Protein AF-F8UHN0-F1 (afdb_monomer_lite)

Sequence (92 aa):
KAIARGLIPDSVIDRPKGYFPVPAFKYPQGVFLDFMRGVLDSEACRQRGLFRREMVEKLLAAPMDHTTRLQGAKVWHLALLEYWLQRHVDSL

Radius of gyration: 18.68 Å; chains: 1; bounding box: 34×31×51 Å

Foldseek 3Di:
DVVCPPVDDVCVVPPPDDDDDPCCQLPPDDPSLVLLVCLCVDPQNVVVPPDDVVVLVVCSVCQNVAADPVNTGPSVVVSVVSVCCVVPVVVD

Structure (mmCIF, N/CA/C/O backbone):
data_AF-F8UHN0-F1
#
_entry.id   AF-F8UHN0-F1
#
loop_
_atom_site.group_PDB
_atom_site.id
_atom_site.type_symbol
_atom_site.label_atom_id
_atom_site.label_alt_id
_atom_site.label_comp_id
_atom_site.label_asym_id
_atom_site.label_entity_id
_atom_site.label_seq_id
_atom_site.pdbx_PDB_ins_code
_atom_site.Cartn_x
_atom_site.Cartn_y
_atom_site.Cartn_z
_atom_site.occupancy
_atom_site.B_iso_or_equiv
_atom_site.auth_seq_id
_atom_site.auth_comp_id
_atom_site.auth_asym_id
_atom_site.auth_atom_id
_atom_site.pdbx_PDB_model_num
ATOM 1 N N . LYS A 1 1 ? 6.917 2.876 -33.365 1.00 78.62 1 LYS A N 1
ATOM 2 C CA . LYS A 1 1 ? 8.329 2.995 -32.920 1.00 78.62 1 LYS A CA 1
ATOM 3 C C . LYS A 1 1 ? 9.254 3.648 -33.966 1.00 78.62 1 LYS A C 1
ATOM 5 O O . LYS A 1 1 ? 10.258 4.207 -33.558 1.00 78.62 1 LYS A O 1
ATOM 10 N N . ALA A 1 2 ? 8.916 3.654 -35.267 1.00 88.75 2 ALA A N 1
ATOM 11 C CA . ALA A 1 2 ? 9.771 4.193 -36.340 1.00 88.75 2 ALA A CA 1
ATOM 12 C C . ALA A 1 2 ? 10.184 5.674 -36.183 1.00 88.75 2 ALA A C 1
ATOM 14 O O . ALA A 1 2 ? 11.329 6.001 -36.450 1.00 88.75 2 ALA A O 1
ATOM 15 N N . ILE A 1 3 ? 9.298 6.537 -35.672 1.00 93.88 3 ILE A N 1
ATOM 16 C CA . ILE A 1 3 ? 9.572 7.977 -35.467 1.00 93.88 3 ILE A CA 1
ATOM 17 C C . ILE A 1 3 ? 10.734 8.232 -34.482 1.00 93.88 3 ILE A C 1
ATOM 19 O O . ILE A 1 3 ? 11.363 9.279 -34.537 1.00 93.88 3 ILE A O 1
ATOM 23 N N . 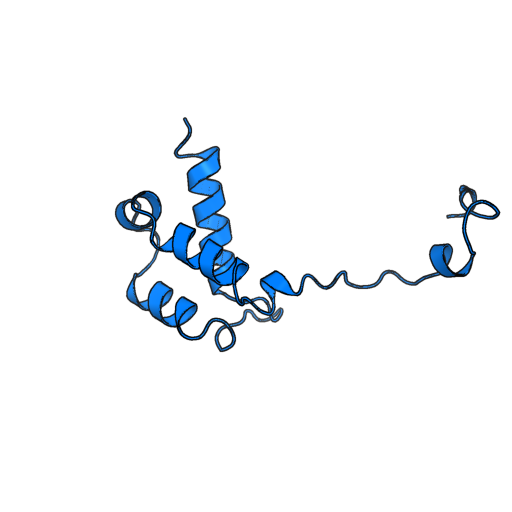ALA A 1 4 ? 11.048 7.283 -33.591 1.00 93.88 4 ALA A N 1
ATOM 24 C CA . ALA A 1 4 ? 12.131 7.431 -32.614 1.00 93.88 4 ALA A CA 1
ATOM 25 C C . ALA A 1 4 ? 13.524 7.069 -33.170 1.00 93.88 4 ALA A C 1
ATOM 27 O O . ALA A 1 4 ? 14.530 7.328 -32.506 1.00 93.88 4 ALA A 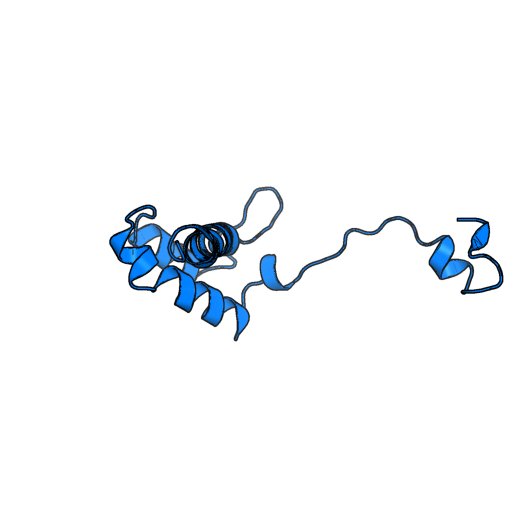O 1
ATOM 28 N N . ARG A 1 5 ? 13.598 6.449 -34.359 1.00 96.06 5 ARG A N 1
ATOM 29 C CA . ARG A 1 5 ? 14.864 6.033 -34.984 1.00 96.06 5 ARG A CA 1
ATOM 30 C C . ARG A 1 5 ? 15.706 7.262 -35.324 1.00 96.06 5 ARG A C 1
ATOM 32 O O . ARG A 1 5 ? 15.180 8.251 -35.822 1.00 96.06 5 ARG A O 1
ATOM 39 N N . GLY A 1 6 ? 17.005 7.198 -35.038 1.00 93.62 6 GLY A N 1
ATOM 40 C CA . GLY A 1 6 ? 17.928 8.324 -35.223 1.00 93.62 6 GLY A CA 1
ATOM 41 C C . GLY A 1 6 ? 17.871 9.398 -34.126 1.00 93.62 6 GLY A C 1
ATOM 42 O O . GLY A 1 6 ? 18.717 10.285 -34.130 1.00 93.62 6 GLY A O 1
ATOM 43 N N . LEU A 1 7 ? 16.931 9.308 -33.172 1.00 96.75 7 LEU A N 1
ATOM 44 C CA . LEU A 1 7 ? 16.854 10.202 -32.003 1.00 96.75 7 LEU A CA 1
ATOM 45 C C . LEU A 1 7 ? 17.402 9.550 -30.725 1.00 96.75 7 LEU A C 1
ATOM 47 O O . LEU A 1 7 ? 18.008 10.222 -29.897 1.00 96.75 7 LEU A O 1
ATOM 51 N N . ILE A 1 8 ? 17.189 8.242 -30.558 1.00 95.88 8 ILE A N 1
ATOM 52 C CA . ILE A 1 8 ? 17.715 7.437 -29.445 1.00 95.88 8 ILE A CA 1
ATOM 53 C C . ILE A 1 8 ? 18.277 6.109 -29.975 1.00 95.88 8 ILE A C 1
ATOM 55 O O . ILE A 1 8 ? 17.901 5.699 -31.076 1.00 95.88 8 ILE A O 1
ATOM 59 N N . PRO A 1 9 ? 19.143 5.408 -29.216 1.00 96.88 9 PRO A N 1
ATOM 60 C CA . PRO A 1 9 ? 19.692 4.129 -29.649 1.00 96.88 9 PRO A CA 1
ATOM 61 C C . PRO A 1 9 ? 18.608 3.102 -29.977 1.00 96.88 9 PRO A C 1
ATOM 63 O O . PRO A 1 9 ? 17.652 2.911 -29.220 1.00 96.88 9 PRO A O 1
ATOM 66 N N . ASP A 1 10 ? 18.813 2.376 -31.073 1.00 95.50 10 ASP A N 1
ATOM 67 C CA . ASP A 1 10 ? 17.884 1.356 -31.555 1.00 95.50 10 ASP A CA 1
ATOM 68 C C . ASP A 1 10 ? 17.608 0.262 -30.521 1.00 95.50 10 ASP A C 1
ATOM 70 O O . ASP A 1 10 ? 16.479 -0.203 -30.399 1.00 95.50 10 ASP A O 1
ATOM 74 N N . SER A 1 11 ? 18.592 -0.060 -29.680 1.00 94.62 11 SER A N 1
ATOM 75 C CA . SER A 1 11 ? 18.441 -1.001 -28.567 1.00 94.62 11 SER A CA 1
ATOM 76 C C . SER A 1 11 ? 17.394 -0.570 -27.531 1.00 94.62 11 SER A C 1
ATOM 78 O O . SER A 1 11 ? 16.745 -1.426 -26.931 1.00 94.62 11 SER A O 1
ATOM 80 N N . VAL A 1 12 ? 17.178 0.736 -27.332 1.00 92.50 12 VAL A N 1
ATOM 81 C CA . VAL A 1 12 ? 16.122 1.263 -26.448 1.00 92.50 12 VAL A CA 1
ATOM 82 C C . VAL A 1 12 ? 14.754 1.110 -27.107 1.00 92.50 12 VAL A C 1
ATOM 84 O O . VAL A 1 12 ? 13.777 0.756 -26.445 1.00 92.50 12 VAL A O 1
ATOM 87 N N . ILE A 1 13 ? 14.686 1.335 -28.421 1.00 93.88 13 ILE A N 1
ATOM 88 C CA . ILE A 1 13 ? 13.465 1.196 -29.217 1.00 93.88 13 ILE A CA 1
ATOM 89 C C . ILE A 1 13 ? 13.063 -0.278 -29.292 1.00 93.88 13 ILE A C 1
ATOM 91 O O . ILE A 1 13 ? 11.898 -0.602 -29.075 1.00 93.88 13 ILE A O 1
ATOM 95 N N . ASP A 1 14 ? 14.006 -1.180 -29.532 1.00 94.56 14 ASP A N 1
ATOM 96 C CA . ASP A 1 14 ? 13.751 -2.605 -29.751 1.00 94.56 14 ASP A CA 1
ATOM 97 C C . ASP A 1 14 ? 13.709 -3.429 -28.470 1.00 94.56 14 ASP A C 1
ATOM 99 O O . ASP A 1 14 ? 13.319 -4.597 -28.508 1.00 94.56 14 ASP A O 1
ATOM 103 N N . ARG A 1 15 ? 14.013 -2.817 -27.318 1.00 93.62 15 ARG A N 1
ATOM 104 C CA . ARG A 1 15 ? 13.866 -3.472 -26.021 1.00 93.62 15 ARG A CA 1
ATOM 105 C C . ARG A 1 15 ? 12.452 -4.071 -25.907 1.00 93.62 15 ARG A C 1
ATOM 107 O O . ARG A 1 15 ? 11.458 -3.337 -26.044 1.00 93.62 15 ARG A O 1
ATOM 114 N N . PRO A 1 16 ? 12.325 -5.389 -25.659 1.00 89.62 16 PRO A N 1
ATOM 115 C CA . PRO A 1 16 ? 11.028 -6.013 -25.446 1.00 89.62 16 PRO A CA 1
ATOM 116 C C . PRO A 1 16 ? 10.356 -5.385 -24.225 1.00 89.62 16 PRO A C 1
ATOM 118 O O . PRO A 1 16 ? 11.028 -4.902 -23.309 1.00 89.62 16 PRO A O 1
ATOM 121 N N . LYS A 1 17 ? 9.018 -5.370 -24.207 1.00 83.38 17 LYS A N 1
ATOM 122 C CA . LYS A 1 17 ? 8.272 -4.865 -23.050 1.00 83.38 17 LYS A CA 1
ATOM 123 C C . LYS A 1 17 ? 8.651 -5.700 -21.828 1.00 83.38 17 LYS A C 1
ATOM 125 O O . LYS A 1 17 ? 8.257 -6.855 -21.715 1.00 83.38 17 LYS A O 1
ATOM 130 N N . GLY A 1 18 ? 9.444 -5.109 -20.943 1.00 78.12 18 GLY A N 1
ATOM 131 C CA . GLY A 1 18 ? 9.782 -5.691 -19.656 1.00 78.12 18 GLY A CA 1
ATOM 132 C C . GLY A 1 18 ? 8.722 -5.339 -18.624 1.00 78.12 18 GLY A C 1
ATOM 133 O O . GLY A 1 18 ? 8.140 -4.254 -18.667 1.00 78.12 18 GLY A O 1
ATOM 134 N N . TYR A 1 19 ? 8.502 -6.243 -17.673 1.00 73.31 19 TYR A N 1
ATOM 135 C CA . TYR A 1 19 ? 7.844 -5.883 -16.423 1.00 73.31 19 TYR A CA 1
ATOM 136 C C . TYR A 1 19 ? 8.651 -4.770 -15.743 1.00 73.31 19 TYR A C 1
ATOM 138 O O . TYR A 1 19 ? 9.882 -4.813 -15.736 1.00 73.31 19 TYR A O 1
ATOM 146 N N . PHE A 1 20 ? 7.966 -3.767 -15.198 1.00 75.06 20 PHE A N 1
ATOM 147 C CA . PHE A 1 20 ? 8.602 -2.728 -14.399 1.00 75.06 20 PHE A CA 1
ATOM 148 C C . PHE A 1 20 ? 8.603 -3.206 -12.943 1.00 75.06 20 PHE A C 1
ATOM 150 O O . PHE A 1 20 ? 7.542 -3.190 -12.312 1.00 75.06 20 PHE A O 1
ATOM 157 N N . PRO A 1 21 ? 9.735 -3.704 -12.405 1.00 71.44 21 PRO A N 1
ATOM 158 C CA . PRO A 1 21 ? 9.773 -4.091 -11.010 1.00 71.44 21 PRO A CA 1
ATOM 159 C C . PRO A 1 21 ? 9.550 -2.842 -10.172 1.00 71.44 21 PRO A C 1
ATOM 161 O O . PRO A 1 21 ? 10.215 -1.828 -10.371 1.00 71.44 21 PRO A O 1
ATOM 164 N N . VAL A 1 22 ? 8.622 -2.928 -9.225 1.00 78.25 22 VAL A N 1
ATOM 165 C CA . VAL A 1 22 ? 8.470 -1.914 -8.184 1.00 78.25 22 VAL A CA 1
ATOM 166 C C . VAL A 1 22 ? 8.886 -2.563 -6.867 1.00 78.25 22 VAL A C 1
ATOM 168 O O . VAL A 1 22 ? 8.039 -3.134 -6.172 1.00 78.25 22 VAL A O 1
ATOM 171 N N . PRO A 1 23 ? 10.198 -2.564 -6.540 1.00 78.12 23 PRO A N 1
ATOM 172 C CA . PRO A 1 23 ? 10.729 -3.340 -5.425 1.00 78.12 23 PRO A CA 1
ATOM 173 C C . PRO A 1 23 ? 10.056 -2.992 -4.105 1.00 78.12 23 PRO A C 1
ATOM 175 O O . PRO A 1 23 ? 9.792 -3.889 -3.323 1.00 78.12 23 PRO A O 1
ATOM 178 N N . ALA A 1 24 ? 9.685 -1.728 -3.904 1.00 78.38 24 ALA A N 1
ATOM 179 C CA . ALA A 1 24 ? 9.051 -1.249 -2.681 1.00 78.38 24 ALA A CA 1
ATOM 180 C C . ALA A 1 24 ? 7.748 -2.000 -2.317 1.00 78.38 24 ALA A C 1
ATOM 182 O O . ALA A 1 24 ? 7.475 -2.219 -1.140 1.00 78.38 24 ALA A O 1
ATOM 183 N N . PHE A 1 25 ? 6.958 -2.445 -3.303 1.00 76.25 25 PHE A N 1
ATOM 184 C CA . PHE A 1 25 ? 5.697 -3.171 -3.056 1.00 76.25 25 PHE A CA 1
ATOM 185 C C . PHE A 1 25 ? 5.904 -4.675 -2.865 1.00 76.25 25 PHE A C 1
ATOM 187 O O . PHE A 1 25 ? 5.079 -5.360 -2.257 1.00 76.25 25 PHE A O 1
ATOM 194 N N . LYS A 1 26 ? 6.986 -5.200 -3.443 1.00 81.38 26 LYS A N 1
ATOM 195 C CA . LYS A 1 26 ? 7.351 -6.613 -3.356 1.00 81.38 26 LYS A CA 1
ATOM 196 C C . LYS A 1 26 ? 8.184 -6.903 -2.109 1.00 81.38 26 LYS A C 1
ATOM 198 O O . LYS A 1 26 ? 8.046 -7.974 -1.535 1.00 81.38 26 LYS A O 1
ATOM 203 N N . TYR A 1 27 ? 8.985 -5.927 -1.693 1.00 86.19 27 TYR A N 1
ATOM 204 C CA . TYR A 1 27 ? 9.924 -5.981 -0.583 1.00 86.19 27 TYR A CA 1
ATOM 205 C C . TYR A 1 27 ? 9.759 -4.751 0.329 1.00 86.19 27 TYR A C 1
ATOM 207 O O . TYR A 1 27 ? 10.584 -3.835 0.278 1.00 86.19 27 TYR A O 1
ATOM 215 N N . PRO A 1 28 ? 8.676 -4.666 1.128 1.00 89.88 28 PRO A N 1
ATOM 216 C CA . PRO A 1 28 ? 8.480 -3.549 2.046 1.00 89.88 28 PRO A CA 1
ATOM 217 C C . PRO A 1 28 ? 9.564 -3.539 3.129 1.00 89.88 28 PRO A C 1
ATOM 219 O O . PRO A 1 28 ? 9.664 -4.476 3.919 1.00 89.88 28 PRO A O 1
ATOM 222 N N . GLN A 1 29 ? 10.360 -2.472 3.181 1.00 90.88 29 GLN A N 1
ATOM 223 C CA . GLN A 1 29 ? 11.443 -2.303 4.152 1.00 90.88 29 GLN A C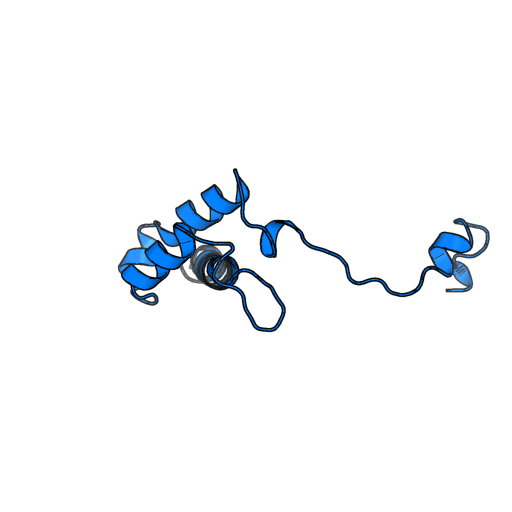A 1
ATOM 224 C C . GLN A 1 29 ? 11.756 -0.822 4.396 1.00 90.88 29 GLN A C 1
ATOM 226 O O . GLN A 1 29 ? 11.419 0.036 3.573 1.00 90.88 29 GLN A O 1
ATOM 231 N N . GLY A 1 30 ? 12.430 -0.538 5.515 1.00 93.00 30 GLY A N 1
ATOM 232 C CA . GLY A 1 30 ? 12.869 0.806 5.900 1.00 93.00 30 GLY A CA 1
ATOM 233 C C . GLY A 1 30 ? 11.741 1.837 5.841 1.00 93.00 30 GLY A C 1
ATOM 234 O O . GLY A 1 30 ? 10.590 1.527 6.145 1.00 93.00 30 GLY A O 1
ATOM 235 N N . VAL A 1 31 ? 12.063 3.031 5.337 1.00 94.19 31 VAL A N 1
ATOM 236 C CA . VAL A 1 31 ? 11.151 4.189 5.282 1.00 94.19 31 VAL A CA 1
ATOM 237 C C . VAL A 1 31 ? 9.795 3.891 4.642 1.00 94.19 31 VAL A C 1
ATOM 239 O O . VAL A 1 31 ? 8.789 4.496 5.000 1.00 94.19 31 VAL A O 1
ATOM 242 N N . PHE A 1 32 ? 9.743 2.955 3.693 1.00 93.06 32 PHE A N 1
ATOM 243 C CA . PHE A 1 32 ? 8.498 2.625 3.016 1.00 93.06 32 PHE A CA 1
ATOM 244 C C . PHE A 1 32 ? 7.609 1.700 3.853 1.00 93.06 32 PHE A C 1
ATOM 246 O O . PHE A 1 32 ? 6.391 1.868 3.864 1.00 93.06 32 PHE A O 1
ATOM 253 N N . LEU A 1 33 ? 8.201 0.762 4.598 1.00 95.19 33 LEU A N 1
ATOM 254 C CA . LEU A 1 33 ? 7.461 -0.029 5.582 1.00 95.19 33 LEU A CA 1
ATOM 255 C C . LEU A 1 33 ? 6.992 0.849 6.750 1.00 95.19 33 LEU A C 1
ATOM 257 O O . LEU A 1 33 ? 5.862 0.690 7.207 1.00 95.19 33 LEU A O 1
ATOM 261 N N . ASP A 1 34 ? 7.816 1.805 7.183 1.00 97.00 34 ASP A N 1
ATOM 262 C CA . ASP A 1 34 ? 7.451 2.765 8.230 1.00 97.00 34 ASP A CA 1
ATOM 263 C C . ASP A 1 34 ? 6.282 3.651 7.793 1.00 97.00 34 ASP A C 1
ATOM 265 O O . ASP A 1 34 ? 5.346 3.869 8.560 1.00 97.00 34 ASP A O 1
ATOM 269 N N . PHE A 1 35 ? 6.271 4.079 6.529 1.00 96.88 35 PHE A N 1
ATOM 270 C CA . PHE A 1 35 ? 5.124 4.760 5.934 1.00 96.88 35 PHE A CA 1
ATOM 271 C C . PHE A 1 35 ? 3.851 3.900 5.991 1.00 96.88 35 PHE A C 1
ATOM 273 O O . PHE A 1 35 ? 2.817 4.371 6.464 1.00 96.88 35 PHE A O 1
ATOM 280 N N . MET A 1 36 ? 3.912 2.631 5.565 1.00 97.19 36 MET A N 1
ATOM 281 C CA . MET A 1 36 ? 2.751 1.731 5.642 1.00 97.19 36 MET A CA 1
ATOM 282 C C . MET A 1 36 ? 2.262 1.553 7.080 1.00 97.19 36 MET A C 1
ATOM 284 O O . MET A 1 36 ? 1.056 1.553 7.321 1.00 97.19 36 MET A O 1
ATOM 288 N N . ARG A 1 37 ? 3.195 1.413 8.030 1.00 98.00 37 ARG A N 1
ATOM 289 C CA . ARG A 1 37 ? 2.892 1.320 9.458 1.00 98.00 37 ARG A CA 1
ATOM 290 C C . ARG A 1 37 ? 2.176 2.576 9.936 1.00 98.00 37 ARG A C 1
ATOM 292 O O . ARG A 1 37 ? 1.113 2.453 10.526 1.00 98.00 37 ARG A O 1
ATOM 299 N N . GLY A 1 38 ? 2.690 3.761 9.610 1.00 98.38 38 GLY A N 1
ATOM 300 C CA . GLY A 1 38 ? 2.067 5.036 9.969 1.00 98.38 38 GLY A CA 1
ATOM 301 C C . GLY A 1 38 ? 0.639 5.176 9.439 1.00 98.38 38 GLY A C 1
ATOM 302 O O . GLY A 1 38 ? -0.251 5.583 10.179 1.00 98.38 38 GLY A O 1
ATOM 303 N N . VAL A 1 39 ? 0.393 4.766 8.191 1.00 98.31 39 VAL A N 1
ATOM 304 C CA . VAL A 1 39 ? -0.958 4.765 7.608 1.00 98.31 39 VAL A CA 1
ATOM 305 C C . VAL A 1 39 ? -1.890 3.806 8.352 1.00 98.31 39 VAL A C 1
ATOM 307 O O . VAL A 1 39 ? -3.018 4.175 8.664 1.00 98.31 39 VAL A O 1
ATOM 310 N N . LEU A 1 40 ? -1.432 2.582 8.631 1.00 98.38 40 LEU A N 1
ATOM 311 C CA . LEU A 1 40 ? -2.255 1.522 9.225 1.00 98.38 40 LEU A CA 1
ATOM 312 C C . LEU A 1 40 ? -2.419 1.641 10.747 1.00 98.38 40 LEU A C 1
ATOM 314 O O . LEU A 1 40 ? -3.336 1.042 11.313 1.00 98.38 40 LEU A O 1
ATOM 318 N N . ASP A 1 41 ? -1.546 2.397 11.407 1.00 98.19 41 ASP A N 1
ATOM 319 C CA . ASP A 1 41 ? -1.628 2.740 12.828 1.00 98.19 41 ASP A CA 1
ATOM 320 C C . ASP A 1 41 ? -2.280 4.101 13.086 1.00 98.19 41 ASP A C 1
ATOM 322 O O . ASP A 1 41 ? -2.447 4.472 14.250 1.00 98.19 41 ASP A O 1
ATOM 326 N N . SER A 1 42 ? -2.683 4.817 12.032 1.00 98.25 42 SER A N 1
ATOM 327 C CA . SER A 1 42 ? -3.367 6.098 12.163 1.00 98.25 42 SER A CA 1
ATOM 328 C C . SER A 1 42 ? -4.681 5.956 12.935 1.00 98.25 42 SER A C 1
ATOM 330 O O . SER A 1 42 ? -5.345 4.912 12.924 1.00 98.25 42 SER A O 1
ATOM 332 N N . GLU A 1 43 ? -5.079 7.038 13.600 1.00 97.62 43 GLU A N 1
ATOM 333 C CA . GLU A 1 43 ? -6.367 7.101 14.284 1.00 97.62 43 GLU A CA 1
ATOM 334 C C . GLU A 1 43 ? -7.531 6.892 13.307 1.00 97.62 43 GLU A C 1
ATOM 336 O O . GLU A 1 43 ? -8.419 6.091 13.594 1.00 97.62 43 GLU A O 1
ATOM 341 N N . ALA A 1 44 ? -7.463 7.508 12.120 1.00 97.44 44 ALA A N 1
ATOM 342 C CA . ALA A 1 44 ? -8.452 7.338 11.058 1.00 97.44 44 ALA A CA 1
ATOM 343 C C . ALA A 1 44 ? -8.643 5.856 10.688 1.00 97.44 44 ALA A C 1
ATOM 345 O O . ALA A 1 44 ? -9.766 5.356 10.698 1.00 97.44 44 ALA A O 1
ATOM 346 N N . CYS A 1 45 ? -7.549 5.118 10.467 1.00 98.31 45 CYS A N 1
ATOM 347 C CA . CYS A 1 45 ? -7.588 3.690 10.148 1.00 98.31 45 CYS A CA 1
ATOM 348 C C . CYS A 1 45 ? -8.241 2.874 11.275 1.00 98.31 45 CYS A C 1
ATOM 350 O O . CYS A 1 45 ? -9.096 2.016 11.033 1.00 98.31 45 CYS A O 1
ATOM 352 N N . ARG A 1 46 ? -7.850 3.153 12.526 1.00 97.25 46 ARG A N 1
ATOM 353 C CA . ARG A 1 46 ? -8.337 2.430 13.710 1.00 97.25 46 ARG A CA 1
ATOM 354 C C . ARG A 1 46 ? -9.821 2.668 13.961 1.00 97.25 46 ARG A C 1
ATOM 356 O O . ARG A 1 46 ? -10.546 1.706 14.198 1.00 97.25 46 ARG A O 1
ATOM 363 N N . GLN A 1 47 ? -10.270 3.916 13.880 1.00 97.12 47 GLN A N 1
ATOM 364 C CA . GLN A 1 47 ? -11.674 4.275 14.080 1.00 97.12 47 GLN A CA 1
ATOM 365 C C . GLN A 1 47 ? -12.567 3.745 12.959 1.00 97.12 47 GLN A C 1
ATOM 367 O O . GLN A 1 47 ? -13.699 3.342 13.216 1.00 97.12 47 GLN A O 1
ATOM 372 N N . ARG A 1 48 ? -12.052 3.679 11.725 1.00 96.50 48 ARG A N 1
ATOM 373 C CA . ARG A 1 48 ? -12.813 3.167 10.581 1.00 96.50 48 ARG A CA 1
ATOM 374 C C . ARG A 1 48 ? -13.182 1.689 10.715 1.00 96.50 48 ARG A C 1
ATOM 376 O O . ARG A 1 48 ? -14.166 1.252 10.129 1.00 96.50 48 ARG A O 1
ATOM 383 N N . GLY A 1 49 ? -12.388 0.903 11.444 1.00 96.88 49 GLY A N 1
ATOM 384 C CA . GLY A 1 49 ? -12.727 -0.483 11.780 1.00 96.88 49 GLY A CA 1
ATOM 385 C C . GLY A 1 49 ? -12.775 -1.461 10.595 1.00 96.88 49 GLY A C 1
ATOM 386 O O . GLY A 1 49 ? -13.317 -2.554 10.735 1.00 96.88 49 GLY A O 1
ATOM 387 N N . LEU A 1 50 ? -12.207 -1.111 9.431 1.00 97.62 50 LEU A N 1
ATOM 388 C CA . LEU A 1 50 ? -12.231 -1.977 8.238 1.00 97.62 50 LEU A CA 1
ATOM 389 C C . LEU A 1 50 ? -11.330 -3.212 8.357 1.00 97.62 50 LEU A C 1
ATOM 391 O O . LEU A 1 50 ? -11.582 -4.232 7.711 1.00 97.62 50 LEU A O 1
ATOM 395 N N . PHE A 1 51 ? -10.262 -3.135 9.152 1.00 98.00 51 PHE A N 1
ATOM 396 C CA . PHE A 1 51 ? -9.274 -4.204 9.262 1.00 98.00 51 PHE A CA 1
ATOM 397 C C . PHE A 1 51 ? -9.297 -4.852 10.642 1.00 98.00 51 PHE A C 1
ATOM 399 O O . PHE A 1 51 ? -9.291 -4.176 11.669 1.00 98.00 51 PHE A O 1
ATOM 406 N N . ARG A 1 52 ? -9.217 -6.188 10.675 1.00 97.81 52 ARG A N 1
ATOM 407 C CA . ARG A 1 52 ? -8.934 -6.917 11.918 1.00 97.81 52 ARG A CA 1
ATOM 408 C C . ARG A 1 52 ? -7.521 -6.582 12.385 1.00 97.81 52 ARG A C 1
ATOM 410 O O . ARG A 1 52 ? -6.559 -6.897 11.681 1.00 97.81 52 ARG A O 1
ATOM 417 N N . ARG A 1 53 ? -7.401 -5.985 13.572 1.00 96.62 53 ARG A N 1
ATOM 418 C CA . ARG A 1 53 ? -6.130 -5.461 14.090 1.00 96.62 53 ARG A CA 1
ATOM 419 C C . ARG A 1 53 ? -5.035 -6.524 14.187 1.00 96.62 53 ARG A C 1
ATOM 421 O O . ARG A 1 53 ? -3.931 -6.302 13.700 1.00 96.62 53 ARG A O 1
ATOM 428 N N . GLU A 1 54 ? -5.386 -7.708 14.671 1.00 97.69 54 GLU A N 1
ATOM 429 C CA . GLU A 1 54 ? -4.487 -8.867 14.752 1.00 97.69 54 GLU A CA 1
ATOM 430 C C . GLU A 1 54 ? -3.870 -9.227 13.390 1.00 97.69 54 GLU A C 1
ATOM 432 O O . GLU A 1 54 ? -2.693 -9.570 13.285 1.00 97.69 54 GLU A O 1
ATOM 437 N N . MET A 1 55 ? -4.654 -9.118 12.311 1.00 97.50 55 MET A N 1
ATOM 438 C CA . MET A 1 55 ? -4.163 -9.392 10.963 1.00 97.50 55 MET A CA 1
ATOM 439 C C . MET A 1 55 ? -3.203 -8.299 10.489 1.00 97.50 55 MET A C 1
ATOM 441 O O . MET A 1 55 ? -2.192 -8.612 9.866 1.00 97.50 55 MET A O 1
ATOM 445 N N . VAL A 1 56 ? -3.499 -7.030 10.779 1.00 98.00 56 VAL A N 1
ATOM 446 C CA . VAL A 1 56 ? -2.618 -5.900 10.444 1.00 98.00 56 VAL A CA 1
ATOM 447 C C . VAL A 1 56 ? -1.267 -6.052 11.140 1.00 98.00 56 VAL A C 1
ATOM 449 O O . VAL A 1 56 ? -0.230 -5.941 10.492 1.00 98.00 56 VAL A O 1
ATOM 452 N N . GLU A 1 57 ? -1.272 -6.380 12.429 1.00 97.75 57 GLU A N 1
ATOM 453 C CA . GLU A 1 57 ? -0.055 -6.594 13.219 1.00 97.75 57 GLU A CA 1
ATOM 454 C C . GLU A 1 57 ? 0.772 -7.754 12.683 1.00 97.75 57 GLU A C 1
ATOM 456 O O . GLU A 1 57 ? 1.970 -7.595 12.449 1.00 97.75 57 GLU A O 1
ATOM 461 N N . LYS A 1 58 ? 0.124 -8.885 12.386 1.00 97.75 58 LYS A N 1
ATOM 462 C CA . LYS A 1 58 ? 0.778 -10.035 11.760 1.00 97.75 58 LYS A CA 1
ATOM 463 C C . LYS A 1 58 ? 1.440 -9.662 10.429 1.00 97.75 58 LYS A C 1
ATOM 465 O O . LYS A 1 58 ? 2.587 -10.025 10.183 1.00 97.75 58 LYS A O 1
ATOM 470 N N . LEU A 1 59 ? 0.734 -8.913 9.580 1.00 96.81 59 LEU A N 1
ATOM 471 C CA . LEU A 1 59 ? 1.249 -8.460 8.287 1.00 96.81 59 LEU A CA 1
ATOM 472 C C . LEU A 1 59 ? 2.402 -7.454 8.419 1.00 96.81 59 LEU A C 1
ATOM 474 O O . LEU A 1 59 ? 3.318 -7.487 7.606 1.00 96.81 59 LEU A O 1
ATOM 478 N N . LEU A 1 60 ? 2.371 -6.571 9.417 1.00 96.56 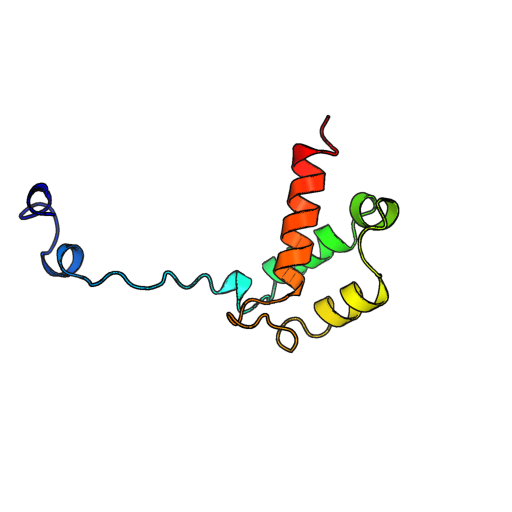60 LEU A N 1
ATOM 479 C CA . LEU A 1 60 ? 3.428 -5.586 9.666 1.00 96.56 60 LEU A CA 1
ATOM 480 C C . LEU A 1 60 ? 4.662 -6.181 10.358 1.00 96.56 60 LEU A C 1
ATOM 482 O O . LEU A 1 60 ? 5.746 -5.612 10.235 1.00 96.56 60 LEU A O 1
ATOM 486 N N . ALA A 1 61 ? 4.504 -7.269 11.114 1.00 96.31 61 ALA A N 1
ATOM 487 C CA . ALA A 1 61 ? 5.605 -7.966 11.779 1.00 96.31 61 ALA A CA 1
ATOM 488 C C . ALA A 1 61 ? 6.424 -8.814 10.795 1.00 96.31 61 ALA A C 1
ATOM 490 O O . ALA A 1 61 ? 7.645 -8.873 10.903 1.00 96.31 61 ALA A O 1
ATOM 491 N N . ALA A 1 62 ? 5.755 -9.428 9.816 1.00 94.75 62 ALA A N 1
ATOM 492 C CA . ALA A 1 62 ? 6.375 -10.283 8.808 1.00 94.75 62 ALA A CA 1
ATOM 493 C C . ALA A 1 62 ? 5.869 -9.937 7.389 1.00 94.75 62 ALA A C 1
ATOM 495 O O . ALA A 1 62 ? 5.182 -10.740 6.749 1.00 94.75 62 ALA A O 1
ATOM 496 N N . PRO A 1 63 ? 6.182 -8.735 6.862 1.00 91.25 63 PRO A N 1
ATOM 497 C CA . PRO A 1 63 ? 5.616 -8.241 5.600 1.00 91.25 63 PRO A CA 1
ATOM 498 C C . PRO A 1 63 ? 6.011 -9.079 4.378 1.00 91.25 63 PRO A C 1
ATOM 500 O O . PRO A 1 63 ? 5.282 -9.098 3.384 1.00 91.25 63 PRO A O 1
ATOM 503 N N . MET A 1 64 ? 7.134 -9.795 4.467 1.00 90.06 64 MET A N 1
ATOM 504 C CA . MET A 1 64 ? 7.657 -10.663 3.410 1.00 90.06 64 MET A CA 1
ATOM 505 C C . MET A 1 64 ? 7.038 -12.060 3.389 1.00 90.06 64 MET A C 1
ATOM 507 O O . MET A 1 64 ? 6.947 -12.670 2.324 1.00 90.06 64 MET A O 1
ATOM 511 N N . ASP A 1 65 ? 6.538 -12.539 4.526 1.00 93.56 65 ASP A N 1
ATOM 512 C CA . ASP A 1 65 ? 6.009 -13.903 4.669 1.00 93.56 65 ASP A CA 1
ATOM 513 C C . ASP A 1 65 ? 4.558 -14.010 4.175 1.00 93.56 65 ASP A C 1
ATOM 515 O O . ASP A 1 65 ? 3.925 -15.071 4.173 1.00 93.56 65 ASP A O 1
ATOM 519 N N . HIS A 1 66 ? 3.990 -12.880 3.755 1.00 92.50 66 HIS A N 1
ATOM 520 C CA . HIS A 1 66 ? 2.584 -12.741 3.427 1.00 92.50 66 HIS A CA 1
ATOM 521 C C . HIS A 1 66 ? 2.407 -12.041 2.085 1.00 92.50 66 HIS A C 1
ATOM 523 O O . HIS A 1 66 ? 2.157 -10.838 2.004 1.00 92.50 66 HIS A O 1
ATOM 529 N N . THR A 1 67 ? 2.467 -12.826 1.011 1.00 92.81 67 THR A N 1
ATOM 530 C CA . THR A 1 67 ? 2.343 -12.330 -0.364 1.00 92.81 67 THR A CA 1
ATOM 531 C C . THR A 1 67 ? 1.059 -12.797 -1.049 1.00 92.81 67 THR A C 1
ATOM 533 O O . THR A 1 67 ? 0.405 -13.765 -0.649 1.00 92.81 67 THR A O 1
ATOM 536 N N . THR A 1 68 ? 0.635 -12.056 -2.069 1.00 91.06 68 THR A N 1
ATOM 537 C CA . THR A 1 68 ? -0.430 -12.475 -2.987 1.00 91.06 68 THR A CA 1
ATOM 538 C C . THR A 1 68 ? 0.084 -13.546 -3.953 1.00 91.06 68 THR A C 1
ATOM 540 O O . THR A 1 68 ? 1.285 -13.794 -4.051 1.00 91.06 68 THR A O 1
ATOM 543 N N . ARG A 1 69 ? -0.812 -14.147 -4.748 1.00 90.56 69 ARG A N 1
ATOM 544 C CA . ARG A 1 69 ? -0.416 -15.081 -5.824 1.00 90.56 69 ARG A CA 1
ATOM 545 C C . ARG A 1 69 ? 0.524 -14.447 -6.857 1.00 90.56 69 ARG A C 1
ATOM 547 O O . ARG A 1 69 ? 1.302 -15.154 -7.481 1.00 90.56 69 ARG A O 1
ATOM 554 N N . LEU A 1 70 ? 0.469 -13.122 -7.008 1.00 88.06 70 LEU A N 1
ATOM 555 C CA . LEU A 1 70 ? 1.347 -12.344 -7.888 1.00 88.06 70 LEU A CA 1
ATOM 556 C C . LEU A 1 70 ? 2.601 -11.825 -7.163 1.00 88.06 70 LEU A C 1
ATOM 558 O O . LEU A 1 70 ? 3.277 -10.932 -7.663 1.00 88.06 70 LEU A O 1
ATOM 562 N N . GLN A 1 71 ? 2.913 -12.379 -5.988 1.00 86.69 71 GLN A N 1
ATOM 563 C CA . GLN A 1 71 ? 4.102 -12.077 -5.186 1.00 86.69 71 GLN A CA 1
ATOM 564 C C . GLN A 1 71 ? 4.182 -10.638 -4.647 1.00 86.69 71 GLN A C 1
ATOM 566 O O . GLN A 1 71 ? 5.248 -10.217 -4.217 1.00 86.69 71 GLN A O 1
ATOM 571 N N . GLY A 1 72 ? 3.087 -9.875 -4.641 1.00 89.19 72 GLY A N 1
ATOM 572 C CA . GLY A 1 72 ? 3.046 -8.566 -3.977 1.00 89.19 72 GLY A CA 1
ATOM 573 C C . GLY A 1 72 ? 2.812 -8.723 -2.475 1.00 89.19 72 GLY A C 1
ATOM 574 O O . GLY A 1 72 ? 2.026 -9.586 -2.077 1.00 89.19 72 GLY A O 1
ATOM 575 N N . ALA A 1 73 ? 3.440 -7.896 -1.637 1.00 93.00 73 ALA A N 1
ATOM 576 C CA . ALA A 1 73 ? 3.226 -7.954 -0.193 1.00 93.00 73 ALA A CA 1
ATOM 577 C C . ALA A 1 73 ? 1.773 -7.591 0.153 1.00 93.00 73 ALA A C 1
ATOM 579 O O . ALA A 1 73 ? 1.229 -6.589 -0.322 1.00 93.00 73 ALA A O 1
ATOM 580 N N . LYS A 1 74 ? 1.104 -8.395 0.985 1.00 95.19 74 LYS A N 1
ATOM 581 C CA . LYS A 1 74 ? -0.302 -8.147 1.349 1.00 95.19 74 LYS A CA 1
ATOM 582 C C . LYS A 1 74 ? -0.464 -6.849 2.133 1.00 95.19 74 LYS A C 1
ATOM 584 O O . LYS A 1 74 ? -1.421 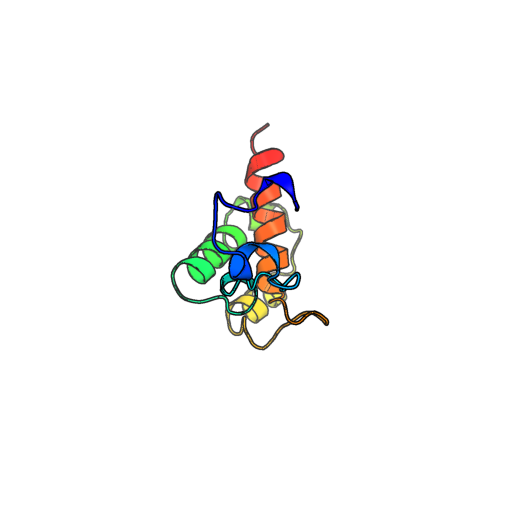-6.127 1.882 1.00 95.19 74 LYS A O 1
ATOM 589 N N . VAL A 1 75 ? 0.489 -6.521 3.010 1.00 96.31 75 VAL A N 1
ATOM 590 C CA . VAL A 1 75 ? 0.466 -5.289 3.819 1.00 96.31 75 VAL A CA 1
ATOM 591 C C . VAL A 1 75 ? 0.361 -4.022 2.964 1.00 96.31 75 VAL A C 1
ATOM 593 O O . VAL A 1 75 ? -0.365 -3.101 3.326 1.00 96.31 75 VAL A O 1
ATOM 596 N N . TRP A 1 76 ? 0.981 -4.016 1.777 1.00 95.31 76 TRP A N 1
ATOM 597 C CA . TRP A 1 76 ? 0.891 -2.895 0.843 1.00 95.31 76 TRP A CA 1
ATOM 598 C C . TRP A 1 76 ? -0.541 -2.649 0.371 1.00 95.31 76 TRP A C 1
ATOM 600 O O . TRP A 1 76 ? -0.961 -1.506 0.269 1.00 95.31 76 TRP A O 1
ATOM 610 N N . HIS A 1 77 ? -1.315 -3.703 0.118 1.00 94.81 77 HIS A N 1
ATOM 611 C CA . HIS A 1 77 ? -2.687 -3.559 -0.366 1.00 94.81 77 HIS A CA 1
ATOM 612 C C . HIS A 1 77 ? -3.588 -2.914 0.695 1.00 94.81 77 HIS A C 1
ATOM 614 O O . HIS A 1 77 ? -4.443 -2.100 0.358 1.00 94.81 77 HIS A O 1
ATOM 620 N N . LEU A 1 78 ? -3.364 -3.246 1.972 1.00 97.25 78 LEU A N 1
ATOM 621 C CA . LEU A 1 78 ? -4.067 -2.624 3.094 1.00 97.25 78 LEU A CA 1
ATOM 622 C C . LEU A 1 78 ? -3.665 -1.152 3.231 1.00 97.25 78 LEU A C 1
ATOM 624 O O . LEU A 1 78 ? -4.535 -0.286 3.264 1.00 97.25 78 LEU A O 1
ATOM 628 N N . ALA A 1 79 ? -2.358 -0.870 3.262 1.00 97.25 79 ALA A N 1
ATOM 629 C CA . ALA A 1 79 ? -1.851 0.494 3.389 1.00 97.25 79 ALA A CA 1
ATOM 630 C C . ALA A 1 79 ? -2.285 1.382 2.213 1.00 97.25 79 ALA A C 1
ATOM 632 O O . ALA A 1 79 ? -2.663 2.527 2.422 1.00 97.25 79 ALA A O 1
ATOM 633 N N . LEU A 1 80 ? -2.282 0.856 0.985 1.00 96.44 80 LEU A N 1
ATOM 634 C CA . LEU A 1 80 ? -2.723 1.576 -0.208 1.00 96.44 80 LEU A CA 1
ATOM 635 C C . LEU A 1 80 ? -4.198 1.973 -0.118 1.00 96.44 80 LEU A C 1
ATOM 637 O O . LEU A 1 80 ? -4.528 3.127 -0.384 1.00 96.44 80 LEU A O 1
ATOM 641 N N . LEU A 1 81 ? -5.072 1.028 0.244 1.00 97.88 81 LEU A N 1
ATOM 642 C CA . LEU A 1 81 ? -6.500 1.303 0.383 1.00 97.88 81 LEU A CA 1
ATOM 643 C C . LEU A 1 81 ? -6.746 2.359 1.462 1.00 97.88 81 LEU A C 1
ATOM 645 O O . LEU A 1 81 ? -7.421 3.349 1.204 1.00 97.88 81 LEU A O 1
ATOM 649 N N . GLU A 1 82 ? -6.172 2.171 2.649 1.00 98.38 82 GLU A N 1
ATOM 650 C CA . GLU A 1 82 ? -6.369 3.102 3.759 1.00 98.38 82 GLU A CA 1
ATOM 651 C C . GLU A 1 82 ? -5.825 4.495 3.446 1.00 98.38 82 GLU A C 1
ATOM 653 O O . GLU A 1 82 ? -6.487 5.497 3.696 1.00 98.38 82 GLU A O 1
ATOM 658 N N . TYR A 1 83 ? -4.649 4.577 2.829 1.00 97.94 83 TYR A N 1
ATOM 659 C CA . TYR A 1 83 ? -4.077 5.854 2.429 1.00 97.94 83 TYR A CA 1
ATOM 660 C C . TYR A 1 83 ? -4.935 6.585 1.396 1.00 97.94 83 TYR A C 1
ATOM 662 O O . TYR A 1 83 ? -5.047 7.809 1.440 1.00 97.94 83 TYR A O 1
ATOM 670 N N . TRP A 1 84 ? -5.553 5.847 0.470 1.00 98.06 84 TRP A N 1
ATOM 671 C CA . TRP A 1 84 ? -6.499 6.424 -0.477 1.00 98.06 84 TRP A CA 1
ATOM 672 C C . TRP A 1 84 ? -7.739 6.975 0.242 1.00 98.06 84 TRP A C 1
ATOM 674 O O . TRP A 1 84 ? -8.148 8.098 -0.044 1.00 98.06 84 TRP A O 1
ATOM 684 N N . LEU A 1 85 ? -8.286 6.242 1.220 1.00 98.19 85 LEU A N 1
ATOM 685 C CA . LEU A 1 85 ? -9.425 6.696 2.030 1.00 98.19 85 LEU A CA 1
ATOM 686 C C . LEU A 1 85 ? -9.089 7.974 2.811 1.00 98.19 85 LEU A C 1
ATOM 688 O O . LEU A 1 85 ? -9.822 8.955 2.711 1.00 98.19 85 LEU A O 1
ATOM 692 N N . GLN A 1 86 ? -7.937 8.012 3.485 1.00 97.19 86 GLN A N 1
ATOM 693 C CA . GLN A 1 86 ? -7.472 9.203 4.209 1.00 97.19 86 GLN A CA 1
ATOM 694 C C . GLN A 1 86 ? -7.339 10.437 3.308 1.00 97.19 86 GLN A C 1
ATOM 696 O O . GLN A 1 86 ? -7.509 11.564 3.761 1.00 97.19 86 GLN A O 1
ATOM 701 N N . ARG A 1 87 ? -7.026 10.243 2.023 1.00 97.06 87 ARG A N 1
ATOM 702 C CA . ARG A 1 87 ? -6.781 11.342 1.079 1.00 97.06 87 ARG A CA 1
ATOM 703 C C . ARG A 1 87 ? -7.963 11.816 0.272 1.00 97.06 87 ARG A C 1
ATOM 705 O O . ARG A 1 87 ? -7.873 12.892 -0.311 1.00 97.06 87 ARG A O 1
ATOM 712 N N . HIS A 1 88 ? -8.977 10.979 0.134 1.00 96.94 88 HIS A N 1
ATOM 713 C CA . HIS A 1 88 ? -10.055 11.233 -0.813 1.00 96.94 88 HIS A CA 1
ATOM 714 C C . HIS A 1 88 ? -11.442 11.064 -0.203 1.00 96.94 88 HIS A C 1
ATOM 716 O O . HIS A 1 88 ? -12.411 11.509 -0.810 1.00 96.94 88 HIS A O 1
ATOM 722 N N . VAL A 1 89 ? -11.544 10.432 0.967 1.00 96.00 89 VAL A N 1
ATOM 723 C CA . VAL A 1 89 ? -12.810 10.244 1.683 1.00 96.00 89 VAL A CA 1
ATOM 724 C C . VAL A 1 89 ? -12.834 11.067 2.964 1.00 96.00 89 VAL A C 1
ATOM 726 O O . VAL A 1 89 ? -13.820 11.749 3.207 1.00 96.00 89 VAL A O 1
ATOM 729 N N . ASP A 1 90 ? -11.755 11.054 3.749 1.00 94.56 90 ASP A N 1
ATOM 730 C CA . ASP A 1 90 ? -11.697 11.818 5.006 1.00 94.56 90 ASP A CA 1
ATOM 731 C C . ASP A 1 90 ? -11.472 13.320 4.777 1.00 94.56 90 ASP A C 1
ATOM 733 O O . ASP A 1 90 ? -11.762 14.135 5.645 1.00 94.56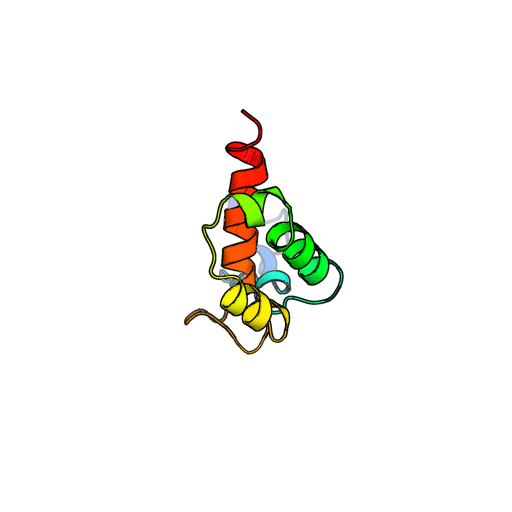 90 ASP A O 1
ATOM 737 N N . SER A 1 91 ? -10.929 13.692 3.616 1.00 78.62 91 SER A N 1
ATOM 738 C CA . SER A 1 91 ? -10.617 15.078 3.254 1.00 78.62 91 SER A CA 1
ATOM 739 C C . SER A 1 91 ? -11.807 15.844 2.656 1.00 78.62 91 SER A C 1
ATOM 741 O O . SER A 1 91 ? -11.582 16.825 1.944 1.00 78.62 91 SER A O 1
ATOM 743 N N . LEU A 1 92 ? -13.034 15.351 2.849 1.00 53.22 92 LEU A N 1
ATOM 744 C CA . LEU A 1 92 ? -14.273 15.998 2.408 1.00 53.22 92 LEU A CA 1
ATOM 745 C C . LEU A 1 92 ? -14.832 16.928 3.486 1.00 53.22 92 LEU A C 1
ATOM 747 O O . LEU A 1 92 ? -14.883 16.507 4.661 1.00 53.22 92 LEU A O 1
#

InterPro domains:
  IPR001962 Asparagine synthase [PF00733] (1-86)

Organism: NCBI:txid358574

Secondary structure (DSSP, 8-state):
-GGGBTTB-HHHHH--------HHHHS--HHHHHHHHHHHTSHHHHHH--S-HHHHHHHHHSTTS-B-TTS-BHHHHHHHHHHHHHHHTTT-

pLDDT: mean 92.44, std 7.82, range [53.22, 98.38]